Protein AF-A0A5D2S0M0-F1 (afdb_monomer_lite)

Foldseek 3Di:
DDFDWDWDQDPVRDIDIGTPVCVVVVVVVPPPPDPPPPDD

Radius of gyration: 14.82 Å; chains: 1; bounding box: 41×12×38 Å

Structure (mmCIF, N/CA/C/O backbone):
data_AF-A0A5D2S0M0-F1
#
_entry.id   AF-A0A5D2S0M0-F1
#
loop_
_atom_site.group_PDB
_atom_site.id
_atom_site.type_symbol
_atom_site.label_atom_id
_atom_site.label_alt_id
_atom_site.label_comp_id
_atom_site.label_asym_id
_atom_site.label_entity_id
_atom_site.label_seq_id
_atom_site.pdbx_PDB_ins_code
_atom_site.Cartn_x
_atom_site.Cartn_y
_atom_site.Cartn_z
_atom_site.occupancy
_atom_site.B_iso_or_equiv
_atom_site.auth_seq_id
_atom_site.auth_comp_id
_atom_site.auth_asym_id
_atom_site.auth_atom_id
_atom_site.pdbx_PDB_model_num
ATOM 1 N N . MET A 1 1 ? 19.657 3.787 -15.463 1.00 57.97 1 MET A N 1
ATOM 2 C CA . MET A 1 1 ? 18.225 3.470 -15.277 1.00 57.97 1 MET A CA 1
ATOM 3 C C . MET A 1 1 ? 18.017 3.337 -13.777 1.00 57.97 1 MET A C 1
ATOM 5 O O . MET A 1 1 ? 18.727 2.549 -13.169 1.00 57.97 1 MET A O 1
ATOM 9 N N . GLY A 1 2 ? 17.258 4.256 -13.175 1.00 57.53 2 GLY A N 1
ATOM 10 C CA . GLY A 1 2 ? 17.298 4.539 -11.736 1.00 57.53 2 GLY A CA 1
ATOM 11 C C . GLY A 1 2 ? 16.521 3.526 -10.901 1.00 57.53 2 GLY A C 1
ATOM 12 O O . GLY A 1 2 ? 15.377 3.215 -11.212 1.00 57.53 2 GLY A O 1
ATOM 13 N N . ASN A 1 3 ? 17.139 3.038 -9.827 1.00 64.50 3 ASN A N 1
ATOM 1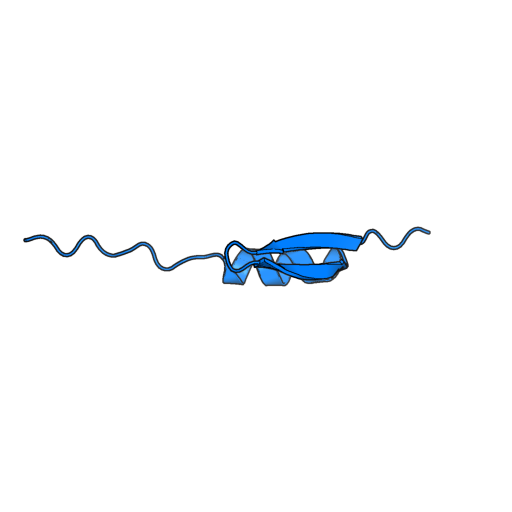4 C CA . ASN A 1 3 ? 16.450 2.251 -8.813 1.00 64.50 3 ASN A CA 1
ATOM 15 C C . ASN A 1 3 ? 15.597 3.212 -7.981 1.00 64.50 3 ASN A C 1
ATOM 17 O O . ASN A 1 3 ? 16.114 3.929 -7.125 1.00 64.50 3 ASN A O 1
ATOM 21 N N . HIS A 1 4 ? 14.302 3.273 -8.277 1.00 73.00 4 HIS A N 1
ATOM 22 C CA . HIS A 1 4 ? 13.351 4.001 -7.454 1.00 73.00 4 HIS A CA 1
ATOM 23 C C . HIS A 1 4 ? 13.178 3.206 -6.155 1.00 73.00 4 HIS A C 1
ATOM 25 O O . HIS A 1 4 ? 12.650 2.093 -6.159 1.00 73.00 4 HIS A O 1
ATOM 31 N N . ALA A 1 5 ? 13.688 3.751 -5.057 1.00 75.75 5 ALA A N 1
ATOM 32 C CA . ALA A 1 5 ? 13.476 3.247 -3.709 1.00 75.75 5 ALA A CA 1
ATOM 33 C C . ALA A 1 5 ? 12.784 4.341 -2.899 1.00 75.75 5 ALA A C 1
ATOM 35 O O . ALA A 1 5 ? 13.070 5.525 -3.094 1.00 75.75 5 ALA A O 1
ATOM 36 N N . MET A 1 6 ? 11.870 3.956 -2.015 1.00 77.12 6 MET A N 1
ATOM 37 C CA . MET A 1 6 ? 11.211 4.883 -1.102 1.00 77.12 6 MET A CA 1
ATOM 38 C C . MET A 1 6 ? 11.511 4.517 0.345 1.00 77.12 6 MET A C 1
ATOM 40 O O . MET A 1 6 ? 11.737 3.353 0.675 1.00 77.12 6 MET A O 1
ATOM 44 N N . SER A 1 7 ? 11.511 5.530 1.204 1.00 82.81 7 SER A N 1
ATOM 45 C CA . SER A 1 7 ? 11.612 5.346 2.647 1.00 82.81 7 SER A CA 1
ATOM 46 C C . SER A 1 7 ? 10.208 5.230 3.226 1.00 82.81 7 SER A C 1
ATOM 48 O O . SER A 1 7 ? 9.398 6.137 3.047 1.00 82.81 7 SER A O 1
ATOM 50 N N . ILE A 1 8 ? 9.933 4.136 3.927 1.00 82.75 8 ILE A N 1
ATOM 51 C CA . ILE A 1 8 ? 8.684 3.907 4.653 1.00 82.75 8 ILE A CA 1
ATOM 52 C C . ILE A 1 8 ? 8.971 4.116 6.130 1.00 82.75 8 ILE A C 1
ATOM 54 O O . ILE A 1 8 ? 9.851 3.458 6.681 1.00 82.75 8 ILE A O 1
ATOM 58 N N . THR A 1 9 ? 8.228 5.015 6.766 1.00 85.62 9 THR A N 1
ATOM 59 C CA . THR A 1 9 ? 8.239 5.170 8.221 1.00 85.62 9 THR A CA 1
ATOM 60 C C . THR A 1 9 ? 6.943 4.610 8.771 1.00 85.62 9 THR A C 1
ATOM 62 O O . THR A 1 9 ? 5.856 5.073 8.423 1.00 85.62 9 THR A O 1
ATOM 65 N N . TRP A 1 10 ? 7.074 3.591 9.608 1.00 83.62 10 TRP A N 1
ATOM 66 C CA . TRP A 1 10 ? 5.962 2.917 10.248 1.00 83.62 10 TRP A CA 1
ATOM 67 C C . TRP A 1 10 ? 5.546 3.664 11.527 1.00 83.62 10 TRP A C 1
ATOM 69 O O . TRP A 1 10 ? 6.367 4.362 12.129 1.00 83.62 10 TRP A O 1
ATOM 79 N N . PRO A 1 11 ? 4.282 3.537 11.973 1.00 75.12 11 PRO A N 1
ATOM 80 C CA . PRO A 1 11 ? 3.784 4.223 13.172 1.00 75.12 11 PRO A CA 1
ATOM 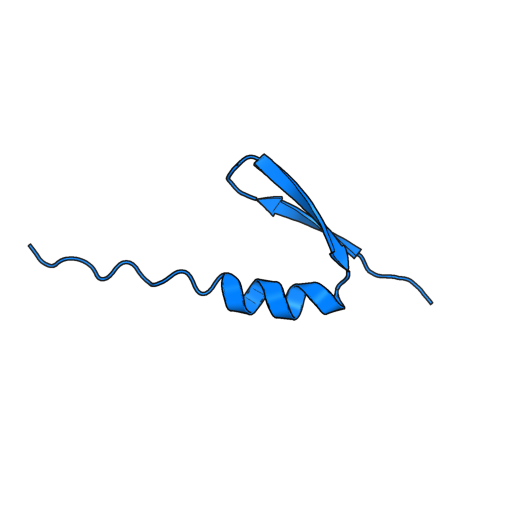81 C C . PRO A 1 11 ? 4.500 3.840 14.477 1.00 75.12 11 PRO A C 1
ATOM 83 O O . PRO A 1 11 ? 4.426 4.578 15.455 1.00 75.12 11 PRO A O 1
ATOM 86 N N . ASP A 1 12 ? 5.181 2.693 14.499 1.00 83.75 12 ASP A N 1
ATOM 87 C CA . ASP A 1 12 ? 6.004 2.211 15.615 1.00 83.75 12 ASP A CA 1
ATOM 88 C C . ASP A 1 12 ? 7.411 2.846 15.656 1.00 83.75 12 ASP A C 1
ATOM 90 O O . ASP A 1 12 ? 8.179 2.598 16.586 1.00 83.75 12 ASP A O 1
ATOM 94 N N . GLY A 1 13 ? 7.750 3.682 14.669 1.00 82.62 13 GLY A N 1
ATOM 95 C CA . GLY A 1 13 ? 9.052 4.331 14.538 1.00 82.62 13 GLY A CA 1
ATOM 96 C C . GLY A 1 13 ? 10.093 3.516 13.766 1.00 82.62 13 GLY A C 1
ATOM 97 O O . GLY A 1 13 ? 11.220 3.988 13.599 1.00 82.62 13 GLY A O 1
ATOM 98 N N . PHE A 1 14 ? 9.752 2.328 13.259 1.00 85.69 14 PHE A N 1
ATOM 99 C CA . PHE A 1 14 ? 10.618 1.586 12.350 1.00 85.69 14 PHE A CA 1
ATOM 100 C C . PHE A 1 14 ? 10.691 2.296 10.990 1.00 85.69 14 PHE A C 1
ATOM 102 O O . PHE A 1 14 ? 9.696 2.811 10.477 1.00 85.69 14 PHE A O 1
ATOM 109 N N . SER A 1 15 ? 11.876 2.321 10.380 1.00 86.56 15 SER A N 1
ATOM 110 C CA . SER A 1 15 ? 12.078 2.888 9.046 1.00 86.56 15 SER A CA 1
ATOM 111 C C . SER A 1 15 ? 12.768 1.873 8.151 1.00 86.56 15 SER A C 1
ATOM 113 O O . SER A 1 15 ? 13.790 1.298 8.530 1.00 86.56 15 SER A O 1
ATOM 115 N N . GLN A 1 16 ? 12.213 1.649 6.962 1.00 82.88 16 GLN A N 1
ATOM 116 C CA . GLN A 1 16 ? 12.757 0.722 5.975 1.00 82.88 16 GLN A CA 1
ATOM 117 C C . GLN A 1 16 ? 12.828 1.386 4.601 1.00 82.88 16 GLN A C 1
ATOM 119 O O . GLN A 1 16 ? 11.914 2.097 4.189 1.00 82.88 16 GLN A O 1
ATOM 124 N N . ILE A 1 17 ? 13.916 1.126 3.874 1.00 86.25 17 ILE A N 1
ATOM 125 C CA . ILE A 1 17 ? 14.065 1.529 2.475 1.00 86.25 17 ILE A CA 1
ATOM 126 C C . ILE A 1 17 ? 13.622 0.354 1.609 1.00 86.25 17 ILE A C 1
ATOM 128 O O . ILE A 1 17 ? 14.248 -0.705 1.643 1.00 86.25 17 ILE A O 1
ATOM 132 N N . ALA A 1 18 ? 12.555 0.551 0.839 1.00 81.88 18 ALA A N 1
ATOM 133 C CA . ALA A 1 18 ? 11.987 -0.471 -0.028 1.00 81.88 18 ALA A CA 1
ATOM 134 C C . ALA A 1 18 ? 12.099 -0.050 -1.507 1.00 81.88 18 ALA A C 1
ATOM 136 O O . ALA A 1 18 ? 11.722 1.075 -1.860 1.00 81.88 18 ALA A O 1
ATOM 137 N N . PRO A 1 19 ? 12.605 -0.924 -2.398 1.00 81.88 19 PRO A N 1
ATOM 138 C CA . PRO A 1 19 ? 12.468 -0.758 -3.841 1.00 81.88 19 PRO A CA 1
ATOM 139 C C . PRO A 1 19 ? 10.991 -0.748 -4.242 1.00 81.88 19 PRO A C 1
ATOM 141 O O . PRO A 1 19 ? 10.192 -1.469 -3.648 1.00 81.88 19 PRO A O 1
ATOM 144 N N . TYR A 1 20 ? 10.636 -0.002 -5.290 1.00 75.25 20 TYR A N 1
ATOM 145 C CA . TYR A 1 20 ? 9.242 0.098 -5.747 1.00 75.25 20 TYR A CA 1
ATOM 146 C C . TYR A 1 20 ? 8.577 -1.260 -6.045 1.00 75.25 20 TYR A C 1
ATOM 148 O O . TYR A 1 20 ? 7.402 -1.437 -5.744 1.00 75.25 20 TYR A O 1
ATOM 156 N N . ASP A 1 21 ? 9.329 -2.236 -6.556 1.00 74.62 21 ASP A N 1
ATOM 157 C CA . ASP A 1 21 ? 8.842 -3.600 -6.824 1.00 74.62 21 ASP A CA 1
ATOM 158 C C . ASP A 1 21 ? 8.346 -4.324 -5.553 1.00 74.62 21 ASP A C 1
ATOM 160 O O . ASP A 1 21 ? 7.374 -5.076 -5.581 1.00 74.62 21 ASP A O 1
ATOM 164 N N . GLN A 1 22 ? 8.951 -4.026 -4.398 1.00 71.19 22 GLN A N 1
ATOM 165 C CA . GLN A 1 22 ? 8.569 -4.621 -3.115 1.00 71.19 22 GLN A CA 1
ATOM 166 C C . GLN A 1 22 ? 7.367 -3.922 -2.463 1.00 71.19 22 GLN A C 1
ATOM 168 O O . GLN A 1 22 ? 6.725 -4.502 -1.587 1.00 71.19 22 GLN A O 1
ATOM 173 N N . LEU A 1 23 ? 7.017 -2.706 -2.899 1.00 72.19 23 LEU A N 1
ATOM 174 C CA . LEU A 1 23 ? 5.885 -1.953 -2.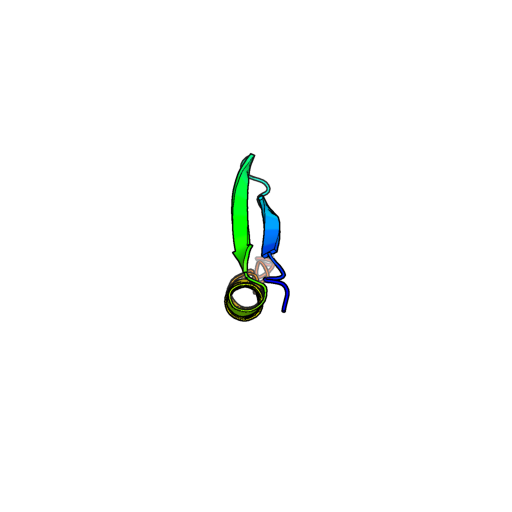349 1.00 72.19 23 LEU A CA 1
ATOM 175 C C . LEU A 1 23 ? 4.547 -2.611 -2.657 1.00 72.19 23 LEU A C 1
ATOM 177 O O . LEU A 1 23 ? 3.694 -2.685 -1.780 1.00 72.19 23 LEU A O 1
ATOM 181 N N . GLN A 1 24 ? 4.396 -3.175 -3.855 1.00 65.50 24 GLN A N 1
ATOM 182 C CA . GLN A 1 24 ? 3.179 -3.883 -4.253 1.00 65.50 24 GLN A CA 1
ATOM 183 C C . GLN A 1 24 ? 2.883 -5.091 -3.341 1.00 65.50 24 GLN A C 1
ATOM 185 O O . GLN A 1 24 ? 1.727 -5.480 -3.158 1.00 65.50 24 GLN A O 1
ATOM 190 N N 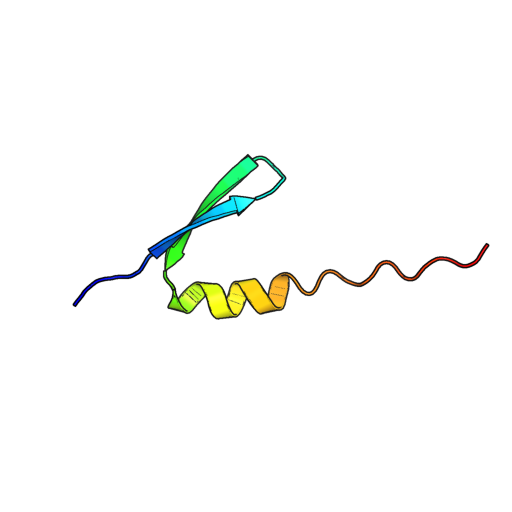. MET A 1 25 ? 3.919 -5.700 -2.751 1.00 63.03 25 MET A N 1
ATOM 191 C CA . MET A 1 25 ? 3.741 -6.759 -1.754 1.00 63.03 25 MET A CA 1
ATOM 192 C C . MET A 1 25 ? 3.330 -6.205 -0.387 1.00 63.03 25 MET A C 1
ATOM 194 O O . MET A 1 25 ? 2.541 -6.842 0.310 1.00 63.0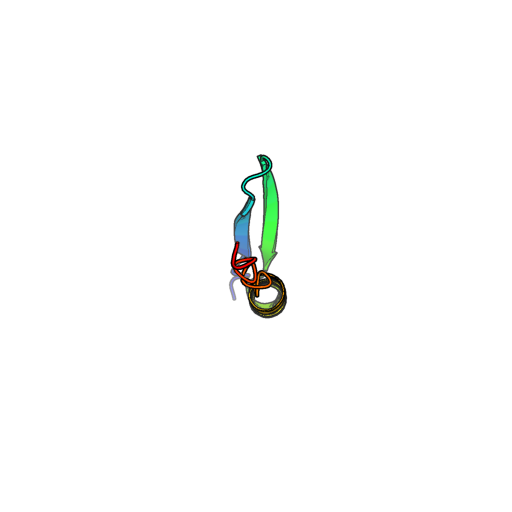3 25 MET A O 1
ATOM 198 N N . ILE A 1 26 ? 3.827 -5.020 -0.024 1.00 64.12 26 ILE A N 1
ATOM 199 C CA . ILE A 1 26 ? 3.504 -4.346 1.236 1.00 64.12 26 ILE A CA 1
ATOM 200 C C . ILE A 1 26 ? 2.058 -3.831 1.227 1.00 64.12 26 ILE A C 1
ATOM 202 O O . ILE A 1 26 ? 1.345 -4.052 2.199 1.00 64.12 26 ILE A O 1
ATOM 206 N N . GLU A 1 27 ? 1.583 -3.235 0.129 1.00 62.75 27 GLU A N 1
ATOM 207 C CA . GLU A 1 27 ? 0.208 -2.716 0.007 1.00 62.75 27 GLU A CA 1
ATOM 208 C C . GLU A 1 27 ? -0.865 -3.785 0.265 1.00 62.75 27 GLU A C 1
ATOM 210 O O . GLU A 1 27 ? -1.914 -3.486 0.826 1.00 62.75 27 GLU A O 1
ATOM 215 N N . ARG A 1 28 ? -0.589 -5.052 -0.067 1.00 59.91 28 ARG A N 1
ATOM 216 C CA . ARG A 1 28 ? -1.497 -6.176 0.218 1.00 59.91 28 ARG A CA 1
ATOM 217 C C . ARG A 1 28 ? -1.502 -6.587 1.693 1.00 59.91 28 ARG A C 1
ATOM 219 O O . ARG A 1 28 ? -2.486 -7.141 2.167 1.00 59.91 28 ARG A O 1
ATOM 226 N N . LEU A 1 29 ? -0.402 -6.359 2.409 1.00 62.62 29 LEU A N 1
ATOM 227 C CA . LEU A 1 29 ? -0.272 -6.710 3.825 1.00 62.62 29 LEU A CA 1
ATOM 228 C C . LEU A 1 29 ? -0.898 -5.651 4.752 1.00 62.62 29 LEU A C 1
ATOM 230 O O . LEU A 1 29 ? -1.192 -5.954 5.903 1.00 62.62 29 LEU A O 1
ATOM 234 N N . VAL A 1 30 ? -1.109 -4.426 4.249 1.00 57.44 30 VAL A N 1
ATOM 235 C CA . VAL A 1 30 ? -1.796 -3.319 4.946 1.00 57.44 30 VAL A CA 1
ATOM 236 C C . VAL A 1 30 ? -3.320 -3.374 4.735 1.00 57.44 30 VAL A C 1
ATOM 238 O O . VAL A 1 30 ? -4.036 -2.443 5.097 1.00 57.44 30 VAL A O 1
ATOM 241 N N . ASP A 1 31 ? -3.855 -4.489 4.225 1.00 58.59 31 ASP A N 1
ATOM 242 C CA . ASP A 1 31 ? -5.267 -4.842 4.409 1.00 58.59 31 ASP A CA 1
ATOM 243 C C . ASP A 1 31 ? -5.463 -5.206 5.893 1.00 58.59 31 ASP A C 1
ATOM 245 O O . ASP A 1 31 ? -5.463 -6.366 6.313 1.00 58.59 31 ASP A O 1
ATOM 249 N N . VAL A 1 32 ? -5.460 -4.164 6.731 1.00 60.91 32 VAL A N 1
ATOM 250 C CA . VAL A 1 32 ? -5.724 -4.250 8.163 1.00 60.91 32 VAL A CA 1
ATOM 251 C C . VAL A 1 32 ? -7.093 -4.906 8.284 1.00 60.91 32 VAL A C 1
ATOM 253 O O . VAL A 1 32 ? -8.045 -4.355 7.726 1.00 60.91 32 VAL A O 1
ATOM 256 N N . PRO A 1 33 ? -7.244 -6.041 8.993 1.00 59.31 33 PRO A N 1
ATOM 257 C CA . PRO A 1 33 ? -8.565 -6.594 9.227 1.00 59.31 33 PRO A CA 1
ATOM 258 C C . PRO A 1 33 ? -9.407 -5.490 9.861 1.00 59.31 33 PRO A C 1
ATOM 260 O O . PRO A 1 33 ? -9.093 -5.018 10.957 1.00 59.31 33 PRO A O 1
ATOM 263 N N . GLN A 1 34 ? -10.428 -5.031 9.128 1.00 61.69 34 GLN A N 1
ATOM 264 C CA . GLN A 1 34 ? -11.396 -4.061 9.617 1.00 61.69 34 GLN A CA 1
ATOM 265 C C . GLN A 1 34 ? -11.815 -4.550 11.005 1.00 61.69 34 GLN A C 1
ATOM 267 O O . GLN A 1 34 ? -12.257 -5.699 11.102 1.00 61.69 34 GLN A O 1
ATOM 272 N N . PRO A 1 35 ? -11.642 -3.759 12.083 1.00 60.62 35 PRO A N 1
ATOM 273 C CA . PRO A 1 35 ? -12.122 -4.181 13.382 1.00 60.62 35 PRO A CA 1
ATOM 274 C C . PRO A 1 35 ? -13.617 -4.419 13.210 1.00 60.62 35 PRO A C 1
ATOM 276 O O . PRO A 1 35 ? -14.381 -3.481 12.978 1.00 60.62 35 PRO A O 1
ATOM 279 N N . THR A 1 36 ? -14.029 -5.688 13.230 1.00 60.03 36 THR A N 1
ATOM 280 C CA . THR A 1 36 ? -15.432 -6.060 13.353 1.00 60.03 36 THR A CA 1
ATOM 281 C C . THR A 1 36 ? -15.904 -5.321 14.584 1.00 60.03 36 THR A C 1
ATOM 283 O O . THR A 1 36 ? -15.446 -5.625 15.686 1.00 60.03 36 THR A O 1
ATOM 286 N N . ALA A 1 37 ? -16.726 -4.290 14.383 1.00 63.00 37 ALA A N 1
ATOM 287 C CA . ALA A 1 37 ? -17.38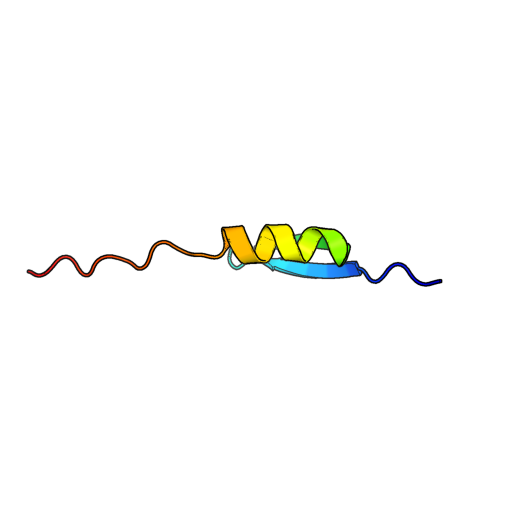0 -3.599 15.471 1.00 63.00 37 ALA A CA 1
ATOM 288 C C . ALA A 1 37 ? -18.094 -4.690 16.264 1.00 63.00 37 ALA A C 1
ATOM 290 O O . ALA A 1 37 ? -19.060 -5.278 15.779 1.00 63.00 37 ALA A O 1
ATOM 291 N N . VAL A 1 38 ? -17.547 -5.034 17.430 1.00 65.12 38 VAL A N 1
ATOM 292 C CA . VAL A 1 38 ? -18.224 -5.912 18.371 1.00 65.12 38 VAL A CA 1
ATOM 293 C C . VAL A 1 38 ? -19.447 -5.123 18.805 1.00 65.12 38 VAL A C 1
ATOM 295 O O . VAL A 1 38 ? -19.352 -4.140 19.538 1.00 65.12 38 VAL A O 1
ATOM 298 N N . GLN A 1 39 ? -20.583 -5.444 18.192 1.00 58.34 39 GLN A N 1
ATOM 299 C CA . GLN A 1 39 ? -21.852 -4.860 18.576 1.00 58.34 39 GLN A CA 1
ATOM 300 C C . GLN A 1 39 ? -22.129 -5.344 20.002 1.00 58.34 39 GLN A C 1
ATOM 302 O O . GLN A 1 39 ? -22.147 -6.549 20.245 1.00 58.34 39 GLN A O 1
ATOM 307 N N . SER A 1 40 ? -22.206 -4.349 20.890 1.00 60.16 40 SER A N 1
ATOM 308 C CA . SER A 1 40 ? -22.611 -4.332 22.305 1.00 60.16 40 SER A CA 1
ATOM 309 C C . SER A 1 40 ? -23.273 -5.586 22.865 1.00 60.16 40 SER A C 1
ATOM 311 O O . SER A 1 40 ? -24.293 -5.998 22.266 1.00 60.16 40 SER A O 1
#

Sequence (40 aa):
MGNHAMSITWPDGFSQIAPYDQLQMIERLVDVPQPTAVQS

Secondary structure (DSSP, 8-state):
----EEEEE-TTS-EEEEEHHHHHHHHHHT----------

Organism: Gossypium mustelinum (NCBI:txid34275)

pLDDT: mean 70.59, std 10.23, range [57.44, 86.56]